Protein AF-A0A846PGT1-F1 (afdb_monomer)

Secondary structure (DSSP, 8-state):
-HHHHTT--EEE---SS-SEEETTTEEEEEEEEE-BTTEEEEE-TTSHHHHTT--SEEEEEEEETTEEEEEEEEETTTTHHHHHS---TTT-S-TTT---EEEEES-HHHHHHHS-GGG--HHHHHHHH-GGGTBT-THHHH--

Foldseek 3Di:
DVLVVVVWDWDQDPDPQAGIDTNNHAGEHEFEFEDDPQKTKGWPWLLCSLVVVSGQKYWYWYDYPPHTDWIWIDGSVLLVQLNVQFADVLPDVCSPGTRRMDMAGNAPVVVPVRDDPSRDTVSNVCCRVPVVVTTPPSVVRVVD

Nearest PDB structures (foldseek):
  1f0o-assembly1_B  TM=6.238E-01  e=2.191E-03  Proteus vulgaris
  3ksk-assembly1_B  TM=5.820E-01  e=1.714E-03  Proteus hauseri
  1k0z-assembly1_B  TM=5.601E-01  e=2.061E-03  Proteus vulgaris
  1eyu-assembly1_B  TM=6.645E-01  e=1.560E-02  Proteus vulgaris
  3pvi-assembly1_B  TM=5.963E-01  e=1.467E-02  Proteus vulgaris

Solvent-accessible surface area (backbone atoms only — not comparable to full-atom values): 8088 Å² total; per-residue (Å²): 108,74,67,49,74,72,74,44,54,72,43,82,45,98,51,103,49,28,39,34,34,36,71,86,74,45,30,27,28,75,39,66,21,65,50,53,99,63,28,25,48,37,81,46,34,72,13,56,52,57,76,69,60,42,30,54,31,36,39,39,39,30,2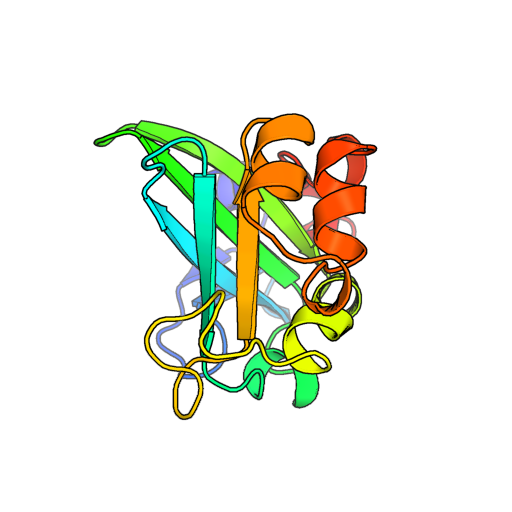5,50,93,92,40,83,70,46,45,36,35,39,49,36,73,71,46,43,59,39,40,71,58,60,36,51,76,88,79,27,97,40,44,90,65,41,16,11,57,49,62,48,56,79,46,69,68,61,45,58,71,71,41,54,79,91,74,60,53,68,61,48,54,42,47,72,78,43,39,83,73,22,51,73,36,61,61,77,75,67,75,116

Sequence (144 aa):
MKLAETGCEVEVVNRKSYDLLVNGNVRVEVKSGKYEDGYAAASFGKGGQIRDAKFDYCIFVSYDGYEEREILVFTRDELREVANKPRGRGVVRYPRTNPCILLRYDNMKDYYADIEQGERLDIEVEIHKHPERFLDRLDKITTQ

pLDDT: mean 93.49, std 6.7, range [57.03, 98.38]

Mean predicted aligned error: 3.58 Å

Structure (mmCIF, N/CA/C/O backbone):
data_AF-A0A846PGT1-F1
#
_entry.id   AF-A0A846PGT1-F1
#
loop_
_atom_site.group_PDB
_atom_site.id
_atom_site.type_symbol
_atom_site.label_atom_id
_atom_site.label_alt_id
_atom_site.label_comp_id
_atom_site.label_asym_id
_atom_site.label_entity_id
_atom_site.label_seq_id
_atom_site.pdbx_PDB_ins_code
_atom_site.Cartn_x
_atom_site.Cartn_y
_atom_site.Cartn_z
_atom_site.occupancy
_atom_site.B_iso_or_equiv
_atom_site.auth_seq_id
_atom_site.auth_comp_id
_atom_site.auth_asym_id
_atom_site.auth_atom_id
_atom_site.pdbx_PDB_model_num
ATOM 1 N N . MET A 1 1 ? 1.034 9.030 18.637 1.00 61.16 1 MET A N 1
ATOM 2 C CA . MET A 1 1 ? 0.402 7.933 17.866 1.00 61.16 1 MET A CA 1
ATOM 3 C C . MET A 1 1 ? -0.768 8.576 17.148 1.00 61.16 1 MET A C 1
ATOM 5 O O . MET A 1 1 ? -1.814 8.722 17.765 1.00 61.16 1 MET A O 1
ATOM 9 N N . LYS A 1 2 ? -0.571 9.020 15.897 1.00 80.12 2 LYS A N 1
ATOM 10 C CA . LYS A 1 2 ? -1.476 9.961 15.206 1.00 80.12 2 LYS A CA 1
ATOM 11 C C . LYS A 1 2 ? -2.951 9.523 15.190 1.00 80.12 2 LYS A C 1
ATOM 13 O O . LYS A 1 2 ? -3.827 10.356 15.344 1.00 80.12 2 LYS A O 1
ATOM 18 N N . LEU A 1 3 ? -3.232 8.219 15.105 1.00 83.25 3 LEU A N 1
ATOM 19 C CA . LEU A 1 3 ? -4.596 7.670 15.212 1.00 83.25 3 LEU A CA 1
ATOM 20 C C . LEU A 1 3 ? -5.251 7.835 16.597 1.00 83.25 3 LEU A C 1
ATOM 22 O O . LEU A 1 3 ? -6.459 7.986 16.681 1.00 83.25 3 LEU A O 1
ATOM 26 N N . ALA A 1 4 ? -4.499 7.791 17.697 1.00 80.44 4 ALA A N 1
ATOM 27 C CA . ALA A 1 4 ? -5.078 8.070 19.019 1.00 80.44 4 ALA A CA 1
ATOM 28 C C . ALA A 1 4 ? -5.316 9.571 19.228 1.00 80.44 4 ALA A C 1
ATOM 30 O O . ALA A 1 4 ? -6.226 9.966 19.950 1.00 80.44 4 ALA A O 1
ATOM 31 N N . GLU A 1 5 ? -4.529 10.417 18.561 1.00 86.69 5 GLU A N 1
ATOM 32 C CA . GLU A 1 5 ? -4.698 11.874 18.593 1.00 86.69 5 GLU A CA 1
ATOM 33 C C . GLU A 1 5 ? -5.986 12.324 17.879 1.00 86.69 5 GLU A C 1
ATOM 35 O O . GLU A 1 5 ? -6.484 13.411 18.160 1.00 86.69 5 GLU A O 1
ATOM 40 N N . THR A 1 6 ? -6.589 11.477 17.033 1.00 82.81 6 THR A N 1
ATOM 41 C CA . THR A 1 6 ? -7.910 11.730 16.430 1.00 82.81 6 THR A CA 1
ATOM 42 C C . THR A 1 6 ? -9.083 11.395 17.362 1.00 82.81 6 THR A C 1
ATOM 44 O O . THR A 1 6 ? -10.230 11.401 16.919 1.00 82.81 6 THR A O 1
ATOM 47 N N . GLY A 1 7 ? -8.824 11.060 18.632 1.00 83.38 7 GLY A N 1
ATOM 48 C CA . GLY A 1 7 ? -9.855 10.730 19.623 1.00 83.38 7 GLY A CA 1
ATOM 49 C C . GLY A 1 7 ? -10.430 9.316 19.505 1.00 83.38 7 GLY A C 1
ATOM 50 O O . GLY A 1 7 ? -11.419 9.009 20.164 1.00 83.38 7 GLY A O 1
ATOM 51 N N . CYS A 1 8 ? -9.831 8.458 18.676 1.00 88.06 8 CYS A N 1
ATOM 52 C CA . CYS A 1 8 ? -10.221 7.055 18.568 1.00 88.06 8 CYS A CA 1
ATOM 53 C C . CYS A 1 8 ? -9.591 6.210 19.677 1.00 88.06 8 CYS A C 1
ATOM 55 O O . CYS A 1 8 ? -8.451 6.442 20.088 1.00 88.06 8 CYS A O 1
ATOM 57 N N . GLU A 1 9 ? -10.310 5.176 20.107 1.00 91.25 9 GLU A N 1
ATOM 58 C CA . GLU A 1 9 ? -9.727 4.112 20.917 1.00 91.25 9 GLU A CA 1
ATOM 59 C C . GLU A 1 9 ? -8.895 3.211 20.000 1.00 91.25 9 GLU A C 1
ATOM 61 O O . GLU A 1 9 ? -9.390 2.728 18.982 1.00 91.25 9 GLU A O 1
ATOM 66 N N . VAL A 1 10 ? -7.622 3.004 20.333 1.00 92.88 10 VAL A N 1
ATOM 67 C CA . VAL A 1 10 ? -6.695 2.225 19.507 1.00 92.88 10 VAL A CA 1
ATOM 68 C C . VAL A 1 10 ? -6.013 1.177 20.371 1.00 92.88 10 VAL A C 1
ATOM 70 O O . VAL A 1 10 ? -5.240 1.501 21.272 1.00 92.88 10 VAL A O 1
ATOM 73 N N . GLU A 1 11 ? -6.260 -0.087 20.050 1.00 93.56 11 GLU A N 1
ATOM 74 C CA . GLU A 1 11 ? -5.607 -1.236 20.663 1.00 93.56 11 GLU A CA 1
ATOM 75 C C . GLU A 1 11 ? -4.554 -1.798 19.701 1.00 93.56 11 GLU A C 1
ATOM 77 O O . GLU A 1 11 ? -4.868 -2.161 18.566 1.00 93.56 11 GLU A O 1
ATOM 82 N N . VAL A 1 12 ? -3.302 -1.906 20.154 1.00 91.81 12 VAL A N 1
ATOM 83 C CA . VAL A 1 12 ? -2.279 -2.680 19.437 1.00 91.81 12 VAL A CA 1
ATOM 84 C C . VAL A 1 12 ? -2.517 -4.154 19.723 1.00 91.81 12 VAL A C 1
ATOM 86 O O . VAL A 1 12 ? -2.426 -4.593 20.869 1.00 91.81 12 VAL A O 1
ATOM 89 N N . VAL A 1 13 ? -2.778 -4.934 18.680 1.00 90.25 13 VAL A N 1
ATOM 90 C CA . VAL A 1 13 ? -3.021 -6.369 18.800 1.00 90.25 13 VAL A CA 1
ATOM 91 C C . VAL A 1 13 ? -1.858 -7.163 18.213 1.00 90.25 13 VAL A C 1
ATOM 93 O O . VAL A 1 13 ? -1.330 -6.851 17.154 1.00 90.25 13 VAL A O 1
ATOM 96 N N . ASN A 1 14 ? -1.473 -8.257 18.868 1.00 74.62 14 ASN A N 1
ATOM 97 C CA . ASN A 1 14 ? -0.467 -9.181 18.334 1.00 74.62 14 ASN A CA 1
ATOM 98 C C . ASN A 1 14 ? -1.148 -10.353 17.609 1.00 74.62 14 ASN A C 1
ATOM 100 O O . ASN A 1 14 ? -1.073 -11.510 18.034 1.00 74.62 14 ASN A O 1
ATOM 104 N N . ARG A 1 15 ? -1.913 -10.047 16.554 1.00 74.38 15 ARG A N 1
ATOM 105 C CA . ARG A 1 15 ? -2.620 -11.050 15.742 1.00 74.38 15 ARG A CA 1
ATOM 106 C C . ARG A 1 15 ? -1.907 -11.247 14.409 1.00 74.38 15 ARG A C 1
ATOM 108 O O . ARG A 1 15 ? -1.345 -10.328 13.840 1.00 74.38 15 ARG A O 1
ATOM 115 N N . LYS A 1 16 ? -2.006 -12.452 13.840 1.00 68.81 16 LYS A N 1
ATOM 116 C CA . LYS A 1 16 ? -1.421 -12.775 12.520 1.00 68.81 16 LYS A CA 1
ATOM 117 C C . LYS A 1 16 ? -2.089 -12.054 11.330 1.00 68.81 16 LYS A C 1
ATOM 119 O O . LYS A 1 16 ? -1.726 -12.334 10.191 1.00 68.81 16 LYS A O 1
ATOM 124 N N . SER A 1 17 ? -3.123 -11.246 11.558 1.00 79.94 17 SER A N 1
ATOM 125 C CA . SER A 1 17 ? -4.049 -10.767 10.520 1.00 79.94 17 SER A CA 1
ATOM 126 C C . SER A 1 17 ? -4.104 -9.249 10.355 1.00 79.94 17 SER A C 1
ATOM 128 O O . SER A 1 17 ? -4.412 -8.798 9.258 1.00 79.94 17 SER A O 1
ATOM 130 N N . TYR A 1 18 ? -3.865 -8.498 11.426 1.00 92.25 18 TYR A N 1
ATOM 131 C CA . TYR A 1 18 ? -3.888 -7.037 11.493 1.00 92.25 18 TYR A CA 1
ATOM 132 C C . TYR A 1 18 ? -3.180 -6.614 12.787 1.00 92.25 18 TYR A C 1
ATOM 134 O O . TYR A 1 18 ? -3.073 -7.430 13.708 1.00 92.25 18 TYR A O 1
ATOM 142 N N . ASP A 1 19 ? -2.726 -5.367 12.848 1.00 94.19 19 ASP A N 1
ATOM 143 C CA . ASP A 1 19 ? -1.843 -4.866 13.906 1.00 94.19 19 ASP A CA 1
ATOM 144 C C . ASP A 1 19 ? -2.583 -3.974 14.906 1.00 94.19 19 ASP A C 1
ATOM 146 O O . ASP A 1 19 ? -2.221 -3.937 16.080 1.00 94.19 19 ASP A O 1
ATOM 150 N N . LEU A 1 20 ? -3.641 -3.282 14.466 1.00 95.12 20 LEU A N 1
ATOM 151 C CA . LEU A 1 20 ? -4.445 -2.403 15.318 1.00 95.12 20 LEU A CA 1
ATOM 152 C C . LEU A 1 20 ? -5.934 -2.745 15.236 1.00 95.12 20 LEU A C 1
ATOM 154 O O . LEU A 1 20 ? -6.457 -3.037 14.157 1.00 95.12 20 LEU A O 1
ATOM 158 N N . LEU A 1 21 ? -6.624 -2.647 16.368 1.00 95.06 21 LEU A N 1
ATOM 159 C CA . LEU A 1 21 ? -8.079 -2.592 16.441 1.00 95.06 21 LEU A CA 1
ATOM 160 C C . LEU A 1 21 ? -8.487 -1.177 16.858 1.00 95.06 21 LEU A C 1
ATOM 162 O O . LEU A 1 21 ? -8.123 -0.716 17.938 1.00 95.06 21 LEU A O 1
ATOM 166 N N . VAL A 1 22 ? -9.215 -0.480 15.991 1.00 93.94 22 VAL A N 1
ATOM 167 C CA . VAL A 1 22 ? -9.684 0.889 16.222 1.00 93.94 22 VAL A CA 1
ATOM 168 C C . VAL A 1 22 ? -11.173 0.849 16.558 1.00 93.94 22 VAL A C 1
ATOM 170 O O . VAL A 1 22 ? -11.941 0.167 15.878 1.00 93.94 22 VAL A O 1
ATOM 173 N N . ASN A 1 23 ? -11.568 1.533 17.635 1.00 92.50 23 ASN A N 1
ATOM 174 C CA . ASN A 1 23 ? -12.935 1.582 18.171 1.00 92.50 23 ASN A CA 1
ATOM 175 C C . ASN A 1 23 ? -13.576 0.188 18.364 1.00 92.50 23 ASN A C 1
ATOM 177 O O . ASN A 1 23 ? -14.783 0.005 18.215 1.00 92.50 23 ASN A O 1
ATOM 181 N N . GLY A 1 24 ? -12.754 -0.824 18.661 1.00 91.31 24 GLY A N 1
ATOM 182 C CA . GLY A 1 24 ? -13.191 -2.197 18.932 1.00 91.31 24 GLY A CA 1
ATOM 183 C C . GLY A 1 24 ? -13.668 -3.010 17.719 1.00 91.31 24 GLY A C 1
ATOM 184 O O . GLY A 1 24 ? -13.963 -4.195 17.877 1.00 91.31 24 GLY A O 1
ATOM 185 N N . ASN A 1 25 ? -13.737 -2.436 16.513 1.00 93.62 25 ASN A N 1
ATOM 186 C CA . ASN A 1 25 ? -14.307 -3.117 15.342 1.00 93.62 25 ASN A CA 1
ATOM 187 C C . ASN A 1 25 ? -13.554 -2.901 14.019 1.00 93.62 25 ASN A C 1
ATOM 189 O O . ASN A 1 25 ? -13.668 -3.753 13.138 1.00 93.62 25 ASN A O 1
ATOM 193 N N . VAL A 1 26 ? -12.767 -1.832 13.870 1.00 95.56 26 VAL A N 1
ATOM 194 C CA . VAL A 1 26 ? -12.021 -1.558 12.636 1.00 95.56 26 VAL A CA 1
ATOM 195 C C . VAL A 1 26 ? -10.630 -2.174 12.718 1.00 95.56 26 VAL A C 1
ATOM 197 O O . VAL A 1 26 ? -9.833 -1.834 13.590 1.00 95.56 26 VAL A O 1
ATOM 200 N N . ARG A 1 27 ? -10.309 -3.083 11.797 1.00 96.25 27 ARG A N 1
ATOM 201 C CA . ARG A 1 27 ? -9.024 -3.793 11.768 1.00 96.25 27 ARG A CA 1
ATOM 202 C C . ARG A 1 27 ? -8.060 -3.077 10.834 1.00 96.25 27 ARG A C 1
ATOM 204 O O . ARG A 1 27 ? -8.346 -2.938 9.643 1.00 96.25 27 ARG A O 1
ATOM 211 N N . VAL A 1 28 ? -6.902 -2.675 11.344 1.00 96.44 28 VAL A N 1
ATOM 212 C CA . VAL A 1 28 ? -5.888 -1.954 10.564 1.00 96.44 28 VAL A CA 1
ATOM 213 C C . VAL A 1 28 ? -4.599 -2.766 10.498 1.00 96.44 28 VAL A C 1
ATOM 215 O O . VAL A 1 28 ? -4.042 -3.146 11.527 1.00 96.44 28 VAL A O 1
ATOM 218 N N . GLU A 1 29 ? -4.125 -3.042 9.285 1.00 96.75 29 GLU A N 1
ATOM 219 C CA . GLU A 1 29 ? -2.767 -3.542 9.049 1.00 96.75 29 GLU A CA 1
ATOM 220 C C . GLU A 1 29 ? -1.804 -2.355 8.912 1.00 96.75 29 GLU A C 1
ATOM 222 O O . GLU A 1 29 ? -2.109 -1.370 8.239 1.00 96.75 29 GLU A O 1
ATOM 227 N N . VAL A 1 30 ? -0.637 -2.433 9.544 1.00 95.88 30 VAL A N 1
ATOM 228 C CA . VAL A 1 30 ? 0.407 -1.413 9.457 1.00 95.88 30 VAL A CA 1
ATOM 229 C C . VAL A 1 30 ? 1.602 -1.997 8.717 1.00 95.88 30 VAL A C 1
ATOM 231 O O . VAL A 1 30 ? 2.200 -2.999 9.108 1.00 95.88 30 VAL A O 1
ATOM 234 N N . LYS A 1 31 ? 1.973 -1.349 7.619 1.00 96.38 31 LYS A N 1
ATOM 235 C CA . LYS A 1 31 ? 3.201 -1.611 6.876 1.00 96.38 31 LYS A CA 1
ATOM 236 C C . LYS A 1 31 ? 4.174 -0.479 7.101 1.00 96.38 31 LYS A C 1
ATOM 238 O O . LYS A 1 31 ? 3.787 0.683 7.159 1.00 96.38 31 LYS A O 1
ATOM 243 N N . SER A 1 32 ? 5.447 -0.830 7.166 1.00 95.38 32 SER A N 1
ATOM 244 C CA . SER A 1 32 ? 6.534 0.131 7.136 1.00 95.38 32 SER A CA 1
ATOM 245 C C . SER A 1 32 ? 7.526 -0.226 6.040 1.00 95.38 32 SER A C 1
ATOM 247 O O . SER A 1 32 ? 7.676 -1.396 5.677 1.00 95.38 32 SER A O 1
ATOM 249 N N . GLY A 1 33 ? 8.175 0.793 5.486 1.00 95.75 33 GLY A N 1
ATOM 250 C CA . GLY A 1 33 ? 9.149 0.629 4.416 1.00 95.75 33 GLY A CA 1
ATOM 251 C C . GLY A 1 33 ? 10.168 1.751 4.452 1.00 95.75 33 GLY A C 1
ATOM 252 O O . GLY A 1 33 ? 9.805 2.925 4.476 1.00 95.75 33 GLY A O 1
ATOM 253 N N . LYS A 1 34 ? 11.448 1.380 4.459 1.00 95.69 34 LYS A N 1
ATOM 254 C CA . LYS A 1 34 ? 12.533 2.348 4.328 1.00 95.69 34 LYS A CA 1
ATOM 255 C C . LYS A 1 34 ? 12.442 2.997 2.952 1.00 95.69 34 LYS A C 1
ATOM 257 O O . LYS A 1 34 ? 12.259 2.296 1.958 1.00 95.69 34 LYS A O 1
ATOM 262 N N . TYR A 1 35 ? 12.593 4.310 2.926 1.00 93.06 35 TYR A N 1
ATOM 263 C CA . TYR A 1 35 ? 12.803 5.067 1.713 1.00 93.06 35 TYR A CA 1
ATOM 264 C C . TYR A 1 35 ? 14.273 4.951 1.300 1.00 93.06 35 TYR A C 1
ATOM 266 O O . TYR A 1 35 ? 15.170 5.325 2.055 1.00 93.06 35 TYR A O 1
ATOM 274 N N . GLU A 1 36 ? 14.531 4.375 0.133 1.00 91.12 36 GLU A N 1
ATOM 275 C CA . GLU A 1 36 ? 15.873 4.136 -0.396 1.00 91.12 36 GLU A CA 1
ATOM 276 C C . GLU A 1 36 ? 15.826 4.191 -1.923 1.00 91.12 36 GLU A C 1
ATOM 278 O O . GLU A 1 36 ? 14.849 3.764 -2.532 1.00 91.12 36 GLU A O 1
ATOM 283 N N . ASP A 1 37 ? 16.854 4.772 -2.543 1.00 89.50 37 ASP A N 1
ATOM 284 C CA . ASP A 1 37 ? 16.971 4.877 -4.004 1.00 89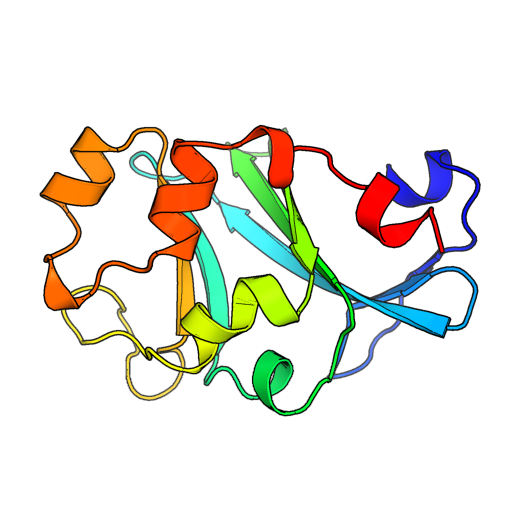.50 37 ASP A CA 1
ATOM 285 C C . ASP A 1 37 ? 15.726 5.463 -4.705 1.00 89.50 37 ASP A C 1
ATOM 287 O O . ASP A 1 37 ? 15.351 5.052 -5.799 1.00 89.50 37 ASP A O 1
ATOM 291 N N . GLY A 1 38 ? 15.071 6.444 -4.076 1.00 92.38 38 GLY A N 1
ATOM 292 C CA . GLY A 1 38 ? 13.933 7.149 -4.675 1.00 92.38 38 GLY A CA 1
ATOM 293 C C . GLY A 1 38 ? 12.578 6.452 -4.524 1.00 92.38 38 GLY A C 1
ATOM 294 O O . GLY A 1 38 ? 11.601 6.945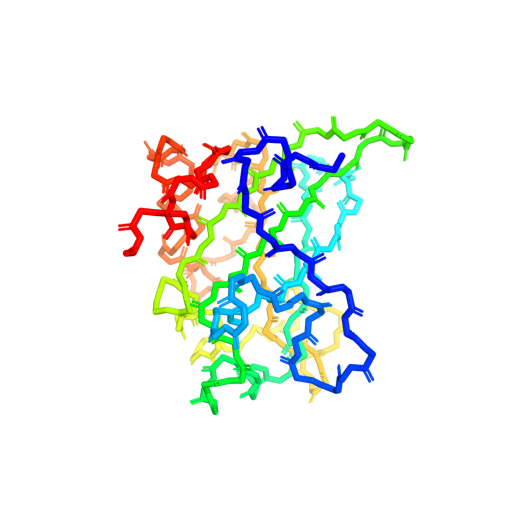 -5.095 1.00 92.38 38 GLY A O 1
ATOM 295 N N . TYR A 1 39 ? 12.477 5.363 -3.750 1.00 95.44 39 TYR A N 1
ATOM 296 C CA . TYR A 1 39 ? 11.202 4.701 -3.459 1.00 95.44 39 TYR A CA 1
ATOM 297 C C . TYR A 1 39 ? 11.148 4.032 -2.075 1.00 95.44 39 TYR A C 1
ATOM 299 O O . TYR A 1 39 ? 12.152 3.830 -1.399 1.00 95.44 39 TYR A O 1
ATOM 307 N N . ALA A 1 40 ? 9.944 3.646 -1.657 1.00 97.06 40 ALA A N 1
ATOM 308 C CA . ALA A 1 40 ? 9.687 2.742 -0.541 1.00 97.06 40 ALA A CA 1
ATOM 309 C C . ALA A 1 40 ? 8.753 1.606 -0.982 1.00 97.06 40 ALA A C 1
ATOM 311 O O . ALA A 1 40 ? 8.003 1.728 -1.955 1.00 97.06 40 ALA A O 1
ATOM 312 N N . ALA A 1 41 ? 8.770 0.490 -0.252 1.00 96.81 41 ALA A N 1
ATOM 313 C CA . ALA A 1 41 ? 7.965 -0.683 -0.579 1.00 96.81 41 ALA A CA 1
ATOM 314 C C . ALA A 1 41 ? 7.208 -1.234 0.635 1.00 96.81 41 ALA A C 1
ATOM 316 O O . ALA A 1 41 ? 7.764 -1.348 1.728 1.00 96.81 41 ALA A O 1
ATOM 317 N N . ALA A 1 42 ? 5.962 -1.656 0.414 1.00 97.31 42 ALA A N 1
ATOM 318 C CA . ALA A 1 42 ? 5.144 -2.371 1.387 1.00 97.31 42 ALA A CA 1
ATOM 319 C C . ALA A 1 42 ? 4.891 -3.811 0.924 1.00 97.31 42 ALA A C 1
ATOM 321 O O . ALA A 1 42 ? 4.378 -4.060 -0.169 1.00 97.31 42 ALA A O 1
ATOM 322 N N . SER A 1 43 ? 5.242 -4.772 1.778 1.00 96.25 43 SER A N 1
ATOM 323 C CA . SER A 1 43 ? 5.114 -6.204 1.502 1.00 96.25 43 SER A CA 1
ATOM 324 C C . SER A 1 43 ? 3.811 -6.784 2.051 1.00 96.25 43 SER A C 1
ATOM 326 O O . SER A 1 43 ? 3.546 -6.719 3.255 1.00 96.25 43 SER A O 1
ATOM 328 N N . PHE A 1 44 ? 3.050 -7.449 1.181 1.00 96.56 44 PHE A N 1
ATOM 329 C CA . PHE A 1 44 ? 1.841 -8.201 1.526 1.00 96.56 44 PHE A CA 1
ATOM 330 C C . PHE A 1 44 ? 2.030 -9.716 1.357 1.00 96.56 44 PHE A C 1
ATOM 332 O O . PHE A 1 44 ? 1.059 -10.477 1.280 1.00 96.56 44 PHE A O 1
ATOM 339 N N . GLY A 1 45 ? 3.280 -10.186 1.271 1.00 95.50 45 GLY A N 1
ATOM 340 C CA . GLY A 1 45 ? 3.594 -11.600 1.096 1.00 95.50 45 GLY A CA 1
ATOM 341 C C . GLY A 1 45 ? 2.976 -12.142 -0.192 1.00 95.50 45 GLY A C 1
ATOM 342 O O . GLY A 1 45 ? 3.236 -11.659 -1.291 1.00 95.50 45 GLY A O 1
ATOM 343 N N . LYS A 1 46 ? 2.110 -13.150 -0.056 1.00 96.69 46 LYS A N 1
ATOM 344 C CA . LYS A 1 46 ? 1.339 -13.713 -1.177 1.00 96.69 46 LYS A CA 1
ATOM 345 C C . LYS A 1 46 ? 0.013 -12.989 -1.444 1.00 96.69 46 LYS A C 1
ATOM 347 O O . LYS A 1 46 ? -0.758 -13.473 -2.268 1.00 96.69 46 LYS A O 1
ATOM 352 N N . GLY A 1 47 ? -0.309 -11.921 -0.712 1.00 96.88 47 GLY A N 1
ATOM 353 C CA . GLY A 1 47 ? -1.557 -11.155 -0.835 1.00 96.88 47 GLY A CA 1
ATOM 354 C C . GLY A 1 47 ? -2.773 -11.771 -0.129 1.00 96.88 47 GLY A C 1
ATOM 355 O O . GLY A 1 47 ? -3.883 -11.268 -0.277 1.00 96.88 47 GLY A O 1
ATOM 356 N N . GLY A 1 48 ? -2.598 -12.854 0.641 1.00 96.50 48 GLY A N 1
ATOM 357 C CA . GLY A 1 48 ? -3.709 -13.546 1.315 1.00 96.50 48 GLY A CA 1
ATOM 358 C C . GLY A 1 48 ? -4.452 -12.660 2.317 1.00 96.50 48 GLY A C 1
ATOM 359 O O . GLY A 1 48 ? -5.669 -12.674 2.366 1.00 96.50 48 GLY A O 1
ATOM 360 N N . GLN A 1 49 ? -3.740 -11.809 3.056 1.00 95.38 49 GLN A N 1
ATOM 361 C CA . GLN A 1 49 ? -4.356 -10.846 3.979 1.00 95.38 49 GLN A CA 1
ATOM 362 C C . GLN A 1 49 ? -5.356 -9.883 3.322 1.00 95.38 49 GLN A C 1
ATOM 364 O O . GLN A 1 49 ? -6.405 -9.614 3.903 1.00 95.38 49 GLN A O 1
ATOM 369 N N . ILE A 1 50 ? -5.077 -9.441 2.094 1.00 97.38 50 ILE A N 1
ATOM 370 C CA . ILE A 1 50 ? -5.977 -8.579 1.323 1.00 97.38 50 ILE A CA 1
ATOM 371 C C . ILE A 1 50 ? -7.166 -9.403 0.808 1.00 97.38 50 ILE A C 1
ATOM 373 O O . ILE A 1 50 ? -8.320 -9.037 1.033 1.00 97.38 50 ILE A O 1
ATOM 377 N N . ARG A 1 51 ? -6.899 -10.543 0.149 1.00 97.25 51 ARG A N 1
ATOM 378 C CA . ARG A 1 51 ? -7.947 -11.387 -0.462 1.00 97.25 51 ARG A CA 1
ATOM 379 C C . ARG A 1 51 ? -8.914 -11.963 0.570 1.00 97.25 51 ARG A C 1
ATOM 381 O O . ARG A 1 51 ? -10.120 -11.937 0.350 1.00 97.25 51 ARG A O 1
ATOM 388 N N . ASP A 1 52 ? -8.395 -12.396 1.714 1.00 96.50 52 ASP A N 1
ATOM 389 C CA . ASP A 1 52 ? -9.161 -13.052 2.776 1.00 96.50 52 ASP A CA 1
ATOM 390 C C . ASP A 1 52 ? -9.780 -12.048 3.769 1.00 96.50 52 ASP A C 1
ATOM 392 O O . ASP A 1 52 ? -10.224 -12.444 4.844 1.00 96.50 52 ASP A O 1
ATOM 396 N N . ALA A 1 53 ? -9.790 -10.746 3.445 1.00 96.44 53 ALA A N 1
ATOM 397 C CA . ALA A 1 53 ? -10.409 -9.702 4.269 1.00 96.44 53 ALA A CA 1
ATOM 398 C C . ALA A 1 53 ? -9.897 -9.657 5.722 1.00 96.44 53 ALA A C 1
ATOM 400 O O . ALA A 1 53 ? -10.681 -9.511 6.667 1.00 96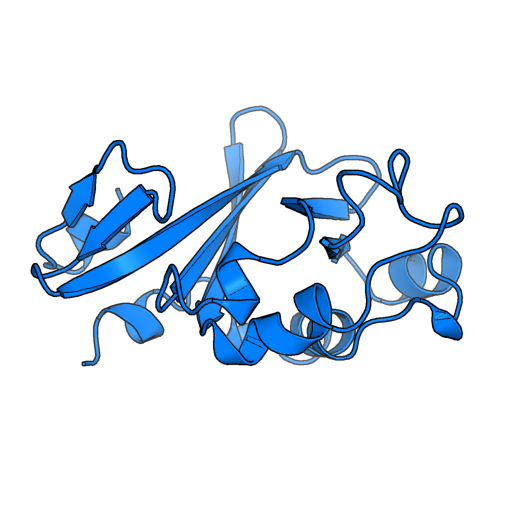.44 53 ALA A O 1
ATOM 401 N N . LYS A 1 54 ? -8.582 -9.818 5.921 1.00 96.50 54 LYS A N 1
ATOM 402 C CA . LYS A 1 54 ? -7.982 -9.898 7.264 1.00 96.50 54 LYS A CA 1
ATOM 403 C C . LYS A 1 54 ? -7.909 -8.553 7.987 1.00 96.50 54 LYS A C 1
ATOM 405 O O . LYS A 1 54 ? -7.893 -8.546 9.215 1.00 96.50 54 LYS A O 1
ATOM 410 N N . PHE A 1 55 ? -7.938 -7.462 7.233 1.00 96.88 55 PHE A N 1
ATOM 411 C CA . PHE A 1 55 ? -8.016 -6.087 7.709 1.00 96.88 55 PHE A CA 1
ATOM 412 C C . PHE A 1 55 ? -9.010 -5.292 6.851 1.00 96.88 55 PHE A C 1
ATOM 414 O O . PHE A 1 55 ? -9.344 -5.704 5.735 1.00 96.88 55 PHE A O 1
ATOM 421 N N . ASP A 1 56 ? -9.454 -4.152 7.371 1.00 97.44 56 ASP A N 1
ATOM 422 C CA . ASP A 1 56 ? -10.370 -3.219 6.709 1.00 97.44 56 ASP A CA 1
ATOM 423 C C . ASP A 1 56 ? -9.596 -2.059 6.061 1.00 97.44 56 ASP A C 1
ATOM 425 O O . ASP A 1 56 ? -9.876 -1.674 4.921 1.00 97.44 56 ASP A O 1
ATOM 429 N N . TYR A 1 57 ? -8.548 -1.584 6.742 1.00 97.88 57 TYR A N 1
ATOM 430 C CA . TYR A 1 57 ? -7.633 -0.551 6.253 1.00 97.88 57 TYR A CA 1
ATOM 431 C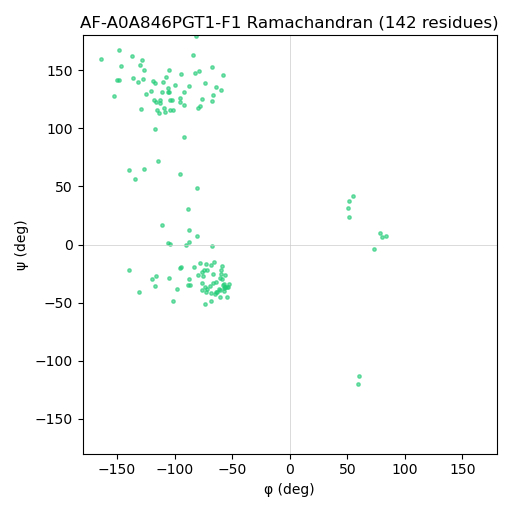 C . TYR A 1 57 ? -6.169 -0.963 6.394 1.00 97.88 57 TYR A C 1
ATOM 433 O O . TYR A 1 57 ? -5.810 -1.757 7.262 1.00 97.88 57 TYR A O 1
ATOM 441 N N . CYS A 1 58 ? -5.316 -0.392 5.551 1.00 97.88 58 CYS A N 1
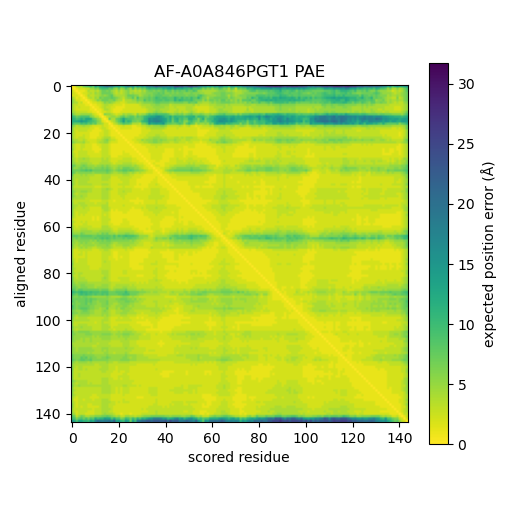ATOM 442 C CA . CYS A 1 58 ? -3.871 -0.496 5.668 1.00 97.88 58 CYS A CA 1
ATOM 443 C C . CYS A 1 58 ? -3.273 0.900 5.810 1.00 97.88 58 CYS A C 1
ATOM 445 O O . CYS A 1 58 ? -3.574 1.787 5.011 1.00 97.88 58 CYS A O 1
ATOM 447 N N . ILE A 1 59 ? -2.384 1.068 6.782 1.00 97.56 59 ILE A N 1
ATOM 448 C CA . ILE A 1 59 ? -1.510 2.234 6.888 1.00 97.56 59 ILE A CA 1
ATOM 449 C C . ILE A 1 59 ? -0.130 1.814 6.406 1.00 97.56 59 ILE A C 1
ATOM 451 O O . ILE A 1 59 ? 0.439 0.861 6.928 1.00 97.56 59 ILE A O 1
ATOM 455 N N . PHE A 1 60 ? 0.413 2.516 5.420 1.00 97.75 60 PHE A N 1
ATOM 456 C CA . PHE A 1 60 ? 1.794 2.361 4.995 1.00 97.75 60 PHE A CA 1
ATOM 457 C C . PHE A 1 60 ? 2.598 3.589 5.414 1.00 97.75 60 PHE A C 1
ATOM 459 O O . PHE A 1 60 ? 2.361 4.687 4.920 1.00 97.75 60 PHE A O 1
ATOM 466 N N . VAL A 1 61 ? 3.543 3.385 6.328 1.00 96.69 61 VAL A N 1
ATOM 467 C CA . VAL A 1 61 ? 4.458 4.418 6.814 1.00 96.69 61 VAL A CA 1
ATOM 468 C C . VAL A 1 61 ? 5.808 4.249 6.126 1.00 96.69 61 VAL A C 1
ATOM 470 O O . VAL A 1 61 ? 6.487 3.236 6.318 1.00 96.69 61 VAL A O 1
ATOM 473 N N . SER A 1 62 ? 6.217 5.235 5.336 1.00 96.38 62 SER A N 1
ATOM 474 C CA . SER A 1 62 ? 7.582 5.291 4.817 1.00 96.38 62 SER A CA 1
ATOM 475 C C . SER A 1 62 ? 8.470 6.149 5.715 1.00 96.38 62 SER A C 1
ATOM 477 O O . SER A 1 62 ? 8.002 7.111 6.327 1.00 96.38 62 SER A O 1
ATOM 479 N N . TYR A 1 63 ? 9.746 5.784 5.824 1.00 95.12 63 TYR A N 1
ATOM 480 C CA . TYR A 1 63 ? 10.706 6.476 6.684 1.00 95.12 63 TYR A CA 1
ATOM 481 C C . TYR A 1 63 ? 12.048 6.689 5.986 1.00 95.12 63 TYR A C 1
ATOM 483 O O . TYR A 1 63 ? 12.509 5.816 5.251 1.00 95.12 63 TYR A O 1
ATOM 491 N N . ASP A 1 64 ? 12.685 7.828 6.247 1.00 92.50 64 ASP A N 1
ATOM 492 C CA . ASP A 1 64 ? 14.050 8.141 5.817 1.00 92.50 64 ASP A CA 1
ATOM 493 C C . ASP A 1 64 ? 14.948 8.239 7.059 1.00 92.50 64 ASP A C 1
ATOM 495 O O . ASP A 1 64 ? 14.748 9.066 7.950 1.00 92.50 64 ASP A O 1
ATOM 499 N N . GLY A 1 65 ? 15.891 7.305 7.189 1.00 88.75 65 GLY A N 1
ATOM 500 C CA . GLY A 1 65 ? 16.643 7.121 8.429 1.00 88.75 65 GLY A CA 1
ATOM 501 C C . GLY A 1 65 ? 15.731 6.768 9.612 1.00 88.75 65 GLY A C 1
ATOM 502 O O . GLY A 1 65 ? 15.156 5.680 9.648 1.00 88.75 65 GLY A O 1
ATOM 503 N N . TYR A 1 66 ? 15.637 7.672 10.591 1.00 86.62 66 TYR A N 1
ATOM 504 C CA . TYR A 1 66 ? 14.765 7.539 11.770 1.00 86.62 66 TYR A CA 1
ATOM 505 C C . TYR A 1 66 ? 13.531 8.448 11.708 1.00 86.62 66 TYR A C 1
ATOM 507 O O . TYR A 1 66 ? 12.744 8.463 12.655 1.00 86.62 66 TYR A O 1
ATOM 515 N N . GLU A 1 67 ? 13.364 9.208 10.626 1.00 90.00 67 GLU A N 1
ATOM 516 C CA . GLU A 1 67 ? 12.269 10.158 10.471 1.00 90.00 67 GLU A CA 1
ATOM 517 C C . GLU A 1 67 ? 11.155 9.566 9.610 1.00 90.00 67 GLU A C 1
ATOM 519 O O . GLU A 1 67 ? 11.391 8.923 8.585 1.00 90.00 67 GLU A O 1
ATOM 524 N N . GLU A 1 68 ? 9.915 9.778 10.042 1.00 92.69 68 GLU A N 1
ATOM 525 C CA . GLU A 1 68 ? 8.740 9.488 9.229 1.00 92.69 68 GLU A CA 1
ATOM 526 C C . GLU A 1 68 ? 8.714 10.433 8.026 1.00 92.69 68 GLU A C 1
ATOM 528 O O . GLU A 1 68 ? 8.806 11.649 8.186 1.00 92.69 68 GLU A O 1
ATOM 533 N N . ARG A 1 69 ? 8.559 9.871 6.826 1.00 93.56 69 ARG A N 1
ATOM 534 C CA . ARG A 1 69 ? 8.496 10.637 5.580 1.00 93.56 69 ARG A CA 1
ATOM 535 C C . ARG A 1 69 ? 7.070 10.795 5.071 1.00 93.56 69 ARG A C 1
ATOM 537 O O . ARG A 1 69 ? 6.675 11.893 4.699 1.00 93.56 69 ARG A O 1
ATOM 544 N N . GLU A 1 70 ? 6.314 9.702 5.011 1.00 94.62 70 GLU A N 1
ATOM 545 C CA . GLU A 1 70 ? 4.966 9.697 4.434 1.00 94.62 70 GLU A CA 1
ATOM 546 C C . GLU A 1 70 ? 4.083 8.662 5.135 1.00 94.62 70 GLU A C 1
ATOM 548 O O . GLU A 1 70 ? 4.535 7.547 5.411 1.00 94.62 70 GLU A O 1
ATOM 553 N N . ILE A 1 71 ? 2.812 9.004 5.354 1.00 96.38 71 ILE A N 1
ATOM 554 C CA . ILE A 1 71 ? 1.774 8.062 5.777 1.00 96.38 71 ILE A CA 1
ATOM 555 C C . ILE A 1 71 ? 0.730 7.962 4.673 1.00 96.38 71 ILE A C 1
ATOM 557 O O . ILE A 1 71 ? -0.001 8.911 4.403 1.00 96.38 71 ILE A O 1
ATOM 561 N N . LEU A 1 72 ? 0.608 6.784 4.076 1.00 98.00 72 LEU A N 1
ATOM 562 C CA . LEU A 1 72 ? -0.433 6.481 3.102 1.00 98.00 72 LEU A CA 1
ATOM 563 C C . LEU A 1 72 ? -1.492 5.581 3.734 1.00 98.00 72 LEU A C 1
ATOM 565 O O . LEU A 1 72 ? -1.173 4.561 4.345 1.00 98.00 72 LEU A O 1
ATOM 569 N N . VAL A 1 73 ? -2.762 5.941 3.568 1.00 98.06 73 VAL A N 1
ATOM 570 C CA . VAL A 1 73 ? -3.900 5.207 4.126 1.00 98.06 73 VAL A CA 1
ATOM 571 C C . VAL A 1 73 ? -4.763 4.652 3.003 1.00 98.06 73 VAL A C 1
ATOM 573 O O . VAL A 1 73 ? -5.306 5.386 2.169 1.00 98.06 73 VAL A O 1
ATOM 576 N N . PHE A 1 74 ? -4.934 3.336 3.015 1.00 98.38 74 PHE A N 1
ATOM 577 C CA . PHE A 1 74 ? -5.694 2.596 2.019 1.00 98.38 74 PHE A CA 1
ATOM 578 C C . PHE A 1 74 ? -6.864 1.873 2.666 1.00 98.38 74 PHE A C 1
ATOM 580 O O . PHE A 1 74 ? -6.728 1.260 3.724 1.00 98.38 74 PHE A O 1
ATOM 587 N N . THR A 1 75 ? -8.002 1.862 1.985 1.00 98.19 75 THR A N 1
ATOM 588 C CA . THR A 1 75 ? -8.990 0.804 2.189 1.00 98.19 75 THR A CA 1
ATOM 589 C C . THR A 1 75 ? -8.417 -0.513 1.670 1.00 98.19 75 THR A C 1
ATOM 591 O O . THR A 1 75 ? -7.613 -0.543 0.733 1.00 98.19 75 THR A O 1
ATOM 594 N N . ARG A 1 76 ? -8.866 -1.639 2.223 1.00 97.88 76 ARG A N 1
ATOM 595 C CA . ARG A 1 76 ? -8.519 -2.961 1.685 1.00 97.88 76 ARG A CA 1
ATOM 596 C C . ARG A 1 76 ? -8.856 -3.084 0.193 1.00 97.88 76 ARG A C 1
ATOM 598 O O . ARG A 1 76 ? -8.120 -3.724 -0.555 1.00 97.88 76 ARG A O 1
ATOM 605 N N . ASP A 1 77 ? -9.962 -2.483 -0.238 1.00 98.00 77 ASP A N 1
ATOM 606 C CA . ASP A 1 77 ? -10.429 -2.586 -1.620 1.00 98.00 77 ASP A CA 1
ATOM 607 C C . ASP A 1 77 ? -9.518 -1.847 -2.608 1.00 98.00 77 ASP A C 1
ATOM 609 O O . ASP A 1 77 ? -9.247 -2.386 -3.681 1.00 98.00 77 ASP A O 1
ATOM 613 N N . GLU A 1 78 ? -8.949 -0.702 -2.214 1.00 98.31 78 GLU A N 1
ATOM 614 C CA . GLU A 1 78 ? -7.911 0.006 -2.984 1.00 98.31 78 GLU A CA 1
ATOM 615 C C . GLU A 1 78 ? -6.646 -0.854 -3.186 1.00 98.31 78 GLU A C 1
ATOM 617 O O . GLU A 1 78 ? -5.977 -0.739 -4.208 1.00 98.31 78 GLU A O 1
ATOM 622 N N . LEU A 1 79 ? -6.346 -1.778 -2.264 1.00 98.38 79 LEU A N 1
ATOM 623 C CA . LEU A 1 79 ? -5.189 -2.680 -2.348 1.00 98.38 79 LEU A CA 1
ATOM 624 C C . LEU A 1 79 ? -5.465 -4.005 -3.074 1.00 98.38 79 LEU A C 1
ATOM 626 O O . LEU A 1 79 ? -4.551 -4.822 -3.223 1.00 98.38 79 LEU A O 1
ATOM 630 N N . ARG A 1 80 ? -6.692 -4.257 -3.552 1.00 98.06 80 ARG A N 1
ATOM 631 C CA . ARG A 1 80 ? -7.029 -5.526 -4.232 1.00 98.06 80 ARG A CA 1
ATOM 632 C C . ARG A 1 80 ? -6.128 -5.810 -5.423 1.00 98.06 80 ARG A C 1
ATOM 634 O O . ARG A 1 80 ? -5.776 -6.965 -5.655 1.00 98.06 80 ARG A O 1
ATOM 641 N N . GLU A 1 81 ? -5.751 -4.775 -6.163 1.00 98.31 81 GLU A N 1
ATOM 642 C CA . GLU A 1 81 ? -4.880 -4.920 -7.323 1.00 98.31 81 GLU A CA 1
ATOM 643 C C . GLU A 1 81 ? -3.517 -5.518 -6.943 1.00 98.31 81 GLU A C 1
ATOM 645 O O . GLU A 1 81 ? -3.090 -6.486 -7.569 1.00 98.31 81 GLU A O 1
ATOM 650 N N . VAL A 1 82 ? -2.897 -5.037 -5.858 1.00 98.00 82 VAL A N 1
ATOM 651 C CA . VAL A 1 82 ? -1.609 -5.540 -5.337 1.00 98.00 82 VAL A CA 1
ATOM 652 C C . VAL A 1 82 ? -1.672 -7.042 -5.044 1.00 98.00 82 VAL A C 1
ATOM 654 O O . VAL A 1 82 ? -0.714 -7.786 -5.263 1.00 98.00 82 VAL A O 1
ATOM 657 N N . ALA A 1 83 ? -2.818 -7.518 -4.557 1.00 97.62 83 ALA A N 1
ATOM 658 C CA . ALA A 1 83 ? -3.025 -8.930 -4.268 1.00 97.62 83 ALA A CA 1
ATOM 659 C C . ALA A 1 83 ? -3.353 -9.773 -5.511 1.00 97.62 83 ALA A C 1
ATOM 661 O O . ALA A 1 83 ? -3.109 -10.980 -5.504 1.00 97.62 83 ALA A O 1
ATOM 662 N N . ASN A 1 84 ? -3.921 -9.171 -6.554 1.00 97.50 84 ASN A N 1
ATOM 663 C CA . ASN A 1 84 ? -4.382 -9.872 -7.755 1.00 97.50 84 ASN A CA 1
ATOM 664 C C . ASN A 1 84 ? -3.353 -9.868 -8.892 1.00 97.50 84 ASN A C 1
ATOM 666 O O . ASN A 1 84 ? -3.422 -10.731 -9.764 1.00 97.50 84 ASN A O 1
ATOM 670 N N . LYS A 1 85 ? -2.388 -8.945 -8.861 1.00 96.94 85 LYS A N 1
ATOM 671 C CA . LYS A 1 85 ? -1.274 -8.846 -9.809 1.00 96.94 85 LYS A CA 1
ATOM 672 C C . LYS A 1 85 ? 0.062 -9.122 -9.090 1.00 96.94 85 LYS A C 1
ATOM 674 O O . LYS A 1 85 ? 0.821 -8.194 -8.822 1.00 96.94 85 LYS A O 1
ATOM 679 N N . PRO A 1 86 ? 0.343 -10.384 -8.702 1.00 95.94 86 PRO A N 1
ATOM 680 C CA . PRO A 1 86 ? 1.622 -10.753 -8.100 1.00 95.94 86 PRO A CA 1
ATOM 681 C C . PRO A 1 86 ? 2.776 -10.455 -9.064 1.00 95.94 86 PRO A C 1
ATOM 683 O O . PRO A 1 86 ? 2.721 -10.837 -10.230 1.00 95.94 86 PRO A O 1
ATOM 686 N N . ARG A 1 87 ? 3.827 -9.812 -8.557 1.00 94.94 87 ARG A N 1
ATOM 687 C CA . ARG A 1 87 ? 4.947 -9.321 -9.362 1.00 94.94 87 ARG A CA 1
ATOM 688 C C . ARG A 1 87 ? 5.949 -10.404 -9.754 1.00 94.94 87 ARG A C 1
ATOM 690 O O . ARG A 1 87 ? 6.200 -11.357 -9.004 1.00 94.94 87 ARG A O 1
ATOM 697 N N . GLY A 1 88 ? 6.567 -10.216 -10.916 1.00 93.56 88 GLY A N 1
ATOM 698 C CA . GLY A 1 88 ? 7.600 -11.085 -11.474 1.00 93.56 88 GLY A CA 1
ATOM 699 C C . GLY A 1 88 ? 9.016 -10.845 -10.927 1.00 93.56 88 GLY A C 1
ATOM 700 O O . GLY A 1 88 ? 9.275 -9.958 -10.115 1.00 93.56 88 GLY A O 1
ATOM 701 N N . ARG A 1 89 ? 9.982 -11.641 -11.421 1.00 89.88 89 ARG A N 1
ATOM 702 C CA . ARG A 1 89 ? 11.416 -11.541 -11.053 1.00 89.88 89 ARG A CA 1
ATOM 703 C C . ARG A 1 89 ? 12.050 -10.185 -11.381 1.00 89.88 89 ARG A C 1
ATOM 705 O O . ARG A 1 89 ? 13.080 -9.877 -10.796 1.00 89.88 89 ARG A O 1
ATOM 712 N N . GLY A 1 90 ? 11.469 -9.433 -12.316 1.00 88.19 90 GLY A N 1
ATOM 713 C CA . GLY A 1 90 ? 11.959 -8.111 -12.708 1.00 88.19 90 GLY A CA 1
ATOM 714 C C . GLY A 1 90 ? 11.721 -7.035 -11.650 1.00 88.19 90 GLY A C 1
ATOM 715 O O . GLY A 1 90 ? 12.440 -6.049 -11.637 1.00 88.19 90 GLY A O 1
ATOM 716 N N . VAL A 1 91 ? 10.764 -7.244 -10.738 1.00 92.12 91 VAL A N 1
ATOM 717 C CA . VAL A 1 91 ? 10.418 -6.242 -9.719 1.00 92.12 91 VAL A CA 1
ATOM 718 C C . VAL A 1 91 ? 10.690 -6.725 -8.301 1.00 92.12 91 VAL A C 1
ATOM 720 O O . VAL A 1 91 ? 11.098 -5.949 -7.443 1.00 92.12 91 VAL A O 1
ATOM 723 N N . VAL A 1 92 ? 10.476 -8.013 -8.018 1.00 93.06 92 VAL A N 1
ATOM 724 C CA . VAL A 1 92 ? 10.631 -8.542 -6.658 1.00 93.06 92 VAL A CA 1
ATOM 725 C C . VAL A 1 92 ? 11.731 -9.587 -6.574 1.00 93.06 92 VAL A C 1
ATOM 727 O O . VAL A 1 92 ? 11.835 -10.501 -7.392 1.00 93.06 92 VAL A O 1
ATOM 730 N N . ARG A 1 93 ? 12.514 -9.516 -5.493 1.00 90.88 93 ARG A N 1
ATOM 731 C CA . ARG A 1 93 ? 13.568 -10.497 -5.196 1.00 90.88 93 ARG A CA 1
ATOM 732 C C . ARG A 1 93 ? 13.017 -11.906 -4.946 1.00 90.88 93 ARG A C 1
ATOM 734 O O . ARG A 1 93 ? 13.679 -12.894 -5.259 1.00 90.88 93 ARG A O 1
ATOM 741 N N . TYR A 1 94 ? 11.811 -12.012 -4.379 1.00 92.75 94 TYR A N 1
ATOM 742 C CA . TYR A 1 94 ? 11.219 -13.280 -3.934 1.00 92.75 94 TYR A CA 1
ATOM 743 C C . TYR A 1 94 ? 9.818 -13.534 -4.522 1.00 92.75 94 TYR A C 1
ATOM 745 O O . TYR A 1 94 ? 8.849 -13.662 -3.773 1.00 92.75 94 TYR A O 1
ATOM 753 N N . PRO A 1 95 ? 9.671 -13.711 -5.844 1.00 93.62 95 PRO A N 1
ATOM 754 C CA . PRO A 1 95 ? 8.358 -13.797 -6.504 1.00 93.62 95 PRO A CA 1
ATOM 755 C C . PRO A 1 95 ? 7.526 -15.029 -6.112 1.00 93.62 95 PRO A C 1
ATOM 757 O O . PRO A 1 95 ? 6.331 -15.095 -6.368 1.00 93.62 95 PRO A O 1
ATOM 760 N N . ARG A 1 96 ? 8.127 -16.046 -5.483 1.00 93.38 96 ARG A N 1
ATOM 761 C CA . ARG A 1 96 ? 7.391 -17.243 -5.035 1.00 93.38 96 ARG A CA 1
ATOM 762 C C . ARG A 1 96 ? 6.787 -17.102 -3.638 1.00 93.38 96 ARG A C 1
ATOM 764 O O . ARG A 1 96 ? 5.789 -17.755 -3.332 1.00 93.38 96 ARG A O 1
ATOM 771 N N . THR A 1 97 ? 7.411 -16.313 -2.770 1.00 94.06 97 THR A N 1
ATOM 772 C CA . THR A 1 97 ? 7.044 -16.214 -1.347 1.00 94.06 97 THR A CA 1
ATOM 773 C C . THR A 1 97 ? 6.549 -14.825 -0.968 1.00 94.06 97 THR A C 1
ATOM 775 O O . THR A 1 97 ? 5.721 -14.721 -0.066 1.00 94.06 97 THR A O 1
ATOM 778 N N . ASN A 1 98 ? 6.991 -13.793 -1.685 1.00 94.94 98 ASN A N 1
ATOM 779 C CA . ASN A 1 98 ? 6.597 -12.406 -1.501 1.00 94.94 98 ASN A CA 1
ATOM 780 C C . ASN A 1 98 ? 6.398 -11.655 -2.841 1.00 94.94 98 ASN A C 1
ATOM 782 O O . ASN A 1 98 ? 7.170 -10.745 -3.149 1.00 94.94 98 ASN A O 1
ATOM 786 N N . PRO A 1 99 ? 5.423 -12.059 -3.677 1.00 97.12 99 PRO A N 1
ATOM 787 C CA . PRO A 1 99 ? 5.146 -11.356 -4.928 1.00 97.12 99 PRO A CA 1
ATOM 788 C C . PRO A 1 99 ? 4.242 -10.124 -4.812 1.00 97.12 99 PRO A C 1
ATOM 790 O O . PRO A 1 99 ? 4.212 -9.318 -5.736 1.00 97.12 99 PRO A O 1
ATOM 793 N N . CYS A 1 100 ? 3.464 -9.979 -3.741 1.00 97.94 100 CYS A N 1
ATOM 794 C CA . CYS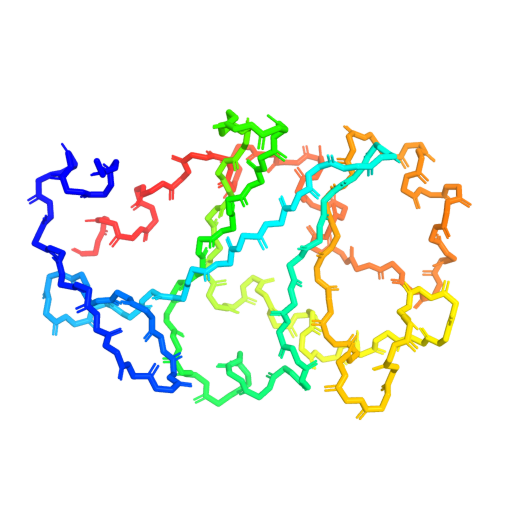 A 1 100 ? 2.501 -8.885 -3.610 1.00 97.94 100 CYS A CA 1
ATOM 795 C C . CYS A 1 100 ? 3.163 -7.706 -2.896 1.00 97.94 100 CYS A C 1
ATOM 797 O O . CYS A 1 100 ? 3.184 -7.657 -1.665 1.00 97.94 100 CYS A O 1
ATOM 799 N N . ILE A 1 101 ? 3.727 -6.784 -3.676 1.00 97.12 101 ILE A N 1
ATOM 800 C CA . ILE A 1 101 ? 4.427 -5.598 -3.177 1.00 97.12 101 ILE A CA 1
ATOM 801 C C . ILE A 1 101 ? 3.803 -4.345 -3.787 1.00 97.12 101 ILE A C 1
ATOM 803 O O . ILE A 1 101 ? 3.649 -4.269 -5.007 1.00 97.12 101 ILE A O 1
ATOM 807 N N . LEU A 1 102 ? 3.479 -3.384 -2.924 1.00 97.94 102 LEU A N 1
ATOM 808 C CA . LEU A 1 102 ? 3.135 -2.016 -3.302 1.00 97.94 102 LEU A CA 1
ATOM 809 C C . LEU A 1 102 ? 4.411 -1.167 -3.278 1.00 97.94 102 LEU A C 1
ATOM 811 O O . LEU A 1 102 ? 5.150 -1.205 -2.293 1.00 97.94 102 LEU A O 1
ATOM 815 N N . LEU A 1 103 ? 4.650 -0.408 -4.338 1.00 97.50 103 LEU A N 1
ATOM 816 C CA . LEU A 1 103 ? 5.784 0.491 -4.503 1.00 97.50 103 LEU A CA 1
ATOM 817 C C . LEU A 1 103 ? 5.311 1.942 -4.471 1.00 97.50 103 LEU A C 1
ATOM 819 O O . LEU A 1 103 ? 4.386 2.330 -5.184 1.00 97.50 103 LEU A O 1
ATOM 823 N N . ARG A 1 104 ? 5.989 2.757 -3.668 1.00 97.00 104 ARG A N 1
ATOM 824 C CA . ARG A 1 104 ? 5.802 4.204 -3.596 1.00 97.00 104 ARG A CA 1
ATOM 825 C C . ARG A 1 104 ? 7.096 4.882 -4.020 1.00 97.00 104 ARG A C 1
ATOM 827 O O . ARG A 1 104 ? 8.025 4.967 -3.230 1.00 97.00 104 ARG A O 1
ATOM 834 N N . TYR A 1 105 ? 7.143 5.323 -5.270 1.00 97.12 105 TYR A N 1
ATOM 835 C CA . TYR A 1 105 ? 8.243 6.118 -5.821 1.00 97.12 105 TYR A CA 1
ATOM 836 C C . TYR A 1 105 ? 8.061 7.602 -5.512 1.00 97.12 105 TYR A C 1
ATOM 838 O O . TYR A 1 105 ? 6.953 8.030 -5.203 1.00 97.12 105 TYR A O 1
ATOM 846 N N . ASP A 1 106 ? 9.125 8.392 -5.641 1.00 94.25 106 ASP A N 1
ATOM 847 C CA . ASP A 1 106 ? 9.063 9.848 -5.451 1.00 94.25 106 ASP A CA 1
ATOM 848 C C . ASP A 1 106 ? 8.332 10.527 -6.601 1.00 94.25 106 ASP A C 1
ATOM 850 O O . ASP A 1 106 ? 7.592 11.498 -6.433 1.00 94.25 106 ASP A O 1
ATOM 854 N N . ASN A 1 107 ? 8.567 10.013 -7.802 1.00 94.38 107 ASN A N 1
ATOM 855 C CA . ASN A 1 107 ? 8.054 10.591 -9.019 1.00 94.38 107 ASN A CA 1
ATOM 856 C C . ASN A 1 107 ? 7.742 9.510 -10.056 1.00 94.38 107 ASN A C 1
ATOM 858 O O . ASN A 1 107 ? 8.343 8.437 -10.113 1.00 94.38 107 ASN A O 1
ATOM 862 N N . MET A 1 108 ? 6.805 9.854 -10.936 1.00 96.06 108 MET A N 1
ATOM 863 C CA . MET A 1 108 ? 6.328 8.957 -11.986 1.00 96.06 108 MET A CA 1
ATOM 864 C C . MET A 1 108 ? 7.381 8.625 -13.042 1.00 96.06 108 MET A C 1
ATOM 866 O O . MET A 1 108 ? 7.263 7.599 -13.708 1.00 96.06 108 MET A O 1
ATOM 870 N N . LYS A 1 109 ? 8.379 9.494 -13.237 1.00 96.50 109 LYS A N 1
ATOM 871 C CA . LYS A 1 109 ? 9.416 9.281 -14.248 1.00 96.50 109 LYS A CA 1
ATOM 872 C C . LYS A 1 109 ? 10.292 8.096 -13.856 1.00 96.50 109 LYS A C 1
ATOM 874 O O . LYS A 1 109 ? 10.481 7.213 -14.687 1.00 96.50 109 LYS A O 1
ATOM 879 N N . ASP A 1 110 ? 10.752 8.061 -12.612 1.00 96.31 110 ASP A N 1
ATOM 880 C CA . ASP A 1 110 ? 11.593 6.978 -12.101 1.00 96.31 110 ASP A CA 1
ATOM 881 C C . ASP A 1 110 ? 10.790 5.676 -12.009 1.00 96.31 110 ASP A C 1
ATOM 883 O O . ASP A 1 110 ? 11.233 4.644 -12.504 1.00 96.31 110 ASP A O 1
ATOM 887 N N . TYR A 1 111 ? 9.535 5.746 -11.548 1.00 96.56 111 TYR A N 1
ATOM 888 C CA . TYR A 1 111 ? 8.629 4.593 -11.570 1.00 96.56 111 TYR A CA 1
ATOM 889 C C . TYR A 1 111 ? 8.491 3.976 -12.972 1.00 96.56 111 TYR A C 1
ATOM 891 O O . TYR A 1 111 ? 8.543 2.760 -13.138 1.00 96.56 111 TYR A O 1
ATOM 899 N N . TYR A 1 112 ? 8.323 4.799 -14.010 1.00 96.19 112 TYR A N 1
ATOM 900 C CA . TYR A 1 112 ? 8.210 4.306 -15.382 1.00 96.19 112 TYR A CA 1
ATOM 901 C C . TYR A 1 112 ? 9.537 3.871 -16.005 1.00 96.19 112 TYR A C 1
ATOM 903 O O . TYR A 1 112 ? 9.498 3.081 -16.952 1.00 96.19 112 TYR A O 1
ATOM 911 N N . ALA A 1 113 ? 10.668 4.380 -15.518 1.00 95.75 113 ALA A N 1
ATOM 912 C CA . ALA A 1 113 ? 11.990 3.938 -15.941 1.00 95.75 113 ALA A CA 1
ATOM 913 C C . ALA A 1 113 ? 12.314 2.546 -15.381 1.00 95.75 113 ALA A C 1
ATOM 915 O O . ALA A 1 113 ? 12.824 1.703 -16.118 1.00 95.75 113 ALA A O 1
ATOM 916 N N . ASP A 1 114 ? 11.950 2.297 -14.123 1.00 94.50 114 ASP A N 1
ATOM 917 C CA . ASP A 1 114 ? 12.293 1.066 -13.410 1.00 94.50 114 ASP A CA 1
ATOM 918 C C . ASP A 1 114 ? 11.271 -0.056 -13.618 1.00 94.50 114 ASP A C 1
ATOM 920 O O . ASP A 1 114 ? 11.630 -1.233 -13.658 1.00 94.50 114 ASP A O 1
ATOM 924 N N . ILE A 1 115 ? 9.983 0.286 -13.741 1.00 95.88 115 ILE A N 1
ATOM 925 C CA . ILE A 1 115 ? 8.897 -0.696 -13.800 1.00 95.88 115 ILE A CA 1
ATOM 926 C C . ILE A 1 115 ? 8.383 -0.842 -15.231 1.00 95.88 115 ILE A C 1
ATOM 928 O O . ILE A 1 115 ? 7.787 0.073 -15.821 1.00 95.88 115 ILE A O 1
ATOM 932 N N . GLU A 1 116 ? 8.563 -2.043 -15.780 1.00 94.25 116 GLU A N 1
ATOM 933 C CA . GLU A 1 116 ? 8.036 -2.436 -17.086 1.00 94.25 116 GLU A CA 1
ATOM 934 C C . GLU A 1 116 ? 6.511 -2.297 -17.143 1.00 94.25 116 GLU A C 1
ATOM 936 O O . GLU A 1 116 ? 5.807 -2.569 -16.173 1.00 94.25 116 GLU A O 1
ATOM 941 N N . GLN A 1 117 ? 5.976 -1.925 -18.309 1.00 92.75 117 GLN A N 1
ATOM 942 C CA . GLN A 1 117 ? 4.551 -1.622 -18.477 1.00 92.75 117 GLN A CA 1
ATOM 943 C C . GLN A 1 117 ? 3.609 -2.737 -17.988 1.00 92.75 117 GLN A C 1
ATOM 945 O O . GLN A 1 117 ? 2.562 -2.427 -17.426 1.00 92.75 117 GLN A O 1
ATOM 950 N N . GLY A 1 118 ? 3.974 -4.011 -18.174 1.00 91.50 118 GLY A N 1
ATOM 951 C CA . GLY A 1 118 ? 3.165 -5.157 -17.740 1.00 91.50 118 GLY A CA 1
ATOM 952 C C . GLY A 1 118 ? 3.148 -5.399 -16.225 1.00 91.50 118 GLY A C 1
ATOM 953 O O . GLY A 1 118 ? 2.266 -6.099 -15.738 1.00 91.50 118 GLY A O 1
ATOM 954 N N . GLU A 1 119 ? 4.088 -4.807 -15.487 1.00 95.00 119 GLU A N 1
ATOM 955 C CA . GLU A 1 119 ? 4.236 -4.945 -14.030 1.00 95.00 119 GLU A CA 1
ATOM 956 C C . GLU A 1 119 ? 3.738 -3.701 -13.271 1.00 95.00 119 GLU A C 1
ATOM 958 O O . GLU A 1 119 ? 3.813 -3.644 -12.040 1.00 95.00 119 GLU A O 1
ATOM 963 N N . ARG A 1 120 ? 3.247 -2.681 -13.984 1.00 96.12 120 ARG A N 1
ATOM 964 C CA . ARG A 1 120 ? 2.705 -1.467 -13.366 1.00 96.12 120 ARG A CA 1
ATOM 965 C C . ARG A 1 120 ? 1.342 -1.751 -12.749 1.00 96.12 120 ARG A C 1
ATOM 967 O O . ARG A 1 120 ? 0.514 -2.445 -13.341 1.00 96.12 120 ARG A O 1
ATOM 974 N N . LEU A 1 121 ? 1.118 -1.182 -11.571 1.00 97.88 121 LEU A N 1
ATOM 975 C CA . LEU A 1 121 ? -0.163 -1.247 -10.880 1.00 97.88 121 LEU A CA 1
ATOM 976 C C . LEU A 1 121 ? -0.858 0.107 -10.984 1.00 97.88 121 LEU A C 1
ATOM 978 O O . LEU A 1 121 ? -0.240 1.148 -10.755 1.00 97.88 121 LEU A O 1
ATOM 982 N N . ASP A 1 122 ? -2.146 0.090 -11.302 1.00 98.00 122 ASP A N 1
ATOM 983 C CA . ASP A 1 122 ? -2.962 1.295 -11.410 1.00 98.00 122 ASP A CA 1
ATOM 984 C C . ASP A 1 122 ? -2.997 2.046 -10.073 1.00 98.00 122 ASP A C 1
ATOM 986 O O . ASP A 1 122 ? -2.851 3.265 -10.063 1.00 98.00 122 ASP A O 1
ATOM 990 N N . ILE A 1 123 ? -3.069 1.343 -8.936 1.00 98.19 123 ILE A N 1
ATOM 991 C CA . ILE A 1 123 ? -3.018 1.969 -7.604 1.00 98.19 123 ILE A CA 1
ATOM 992 C C . ILE A 1 123 ? -1.735 2.783 -7.378 1.00 98.19 123 ILE A C 1
ATOM 994 O O . ILE A 1 123 ? -1.777 3.834 -6.749 1.00 98.19 123 ILE A O 1
ATOM 998 N N . GLU A 1 124 ? -0.597 2.355 -7.921 1.00 98.12 124 GLU A N 1
ATOM 999 C CA . GLU A 1 124 ? 0.675 3.076 -7.769 1.00 98.12 124 GLU A CA 1
ATOM 1000 C C . GLU A 1 124 ? 0.706 4.334 -8.625 1.00 98.12 124 GLU A C 1
ATOM 1002 O O . GLU A 1 124 ? 1.200 5.374 -8.189 1.00 98.12 124 GLU A O 1
ATOM 1007 N N . VAL A 1 125 ? 0.115 4.267 -9.818 1.00 97.75 125 VAL A N 1
ATOM 1008 C CA . VAL A 1 125 ? -0.102 5.440 -10.668 1.00 97.75 125 VAL A CA 1
ATOM 1009 C C . VAL A 1 125 ? -1.068 6.418 -9.991 1.00 97.75 125 VAL A C 1
ATOM 1011 O 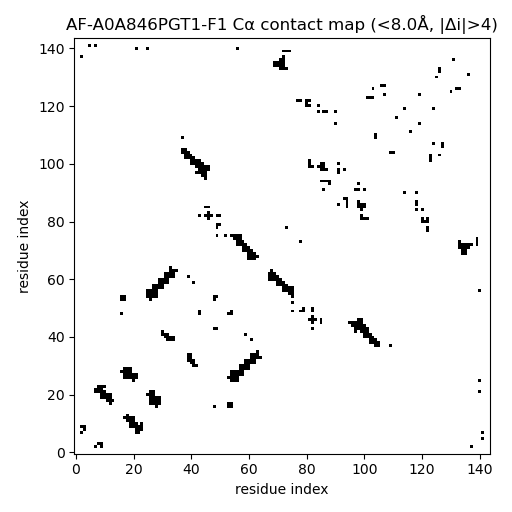O . VAL A 1 125 ? -0.821 7.623 -9.993 1.00 97.75 125 VAL A O 1
ATOM 1014 N N . GLU A 1 126 ? -2.143 5.913 -9.384 1.00 97.94 126 GLU A N 1
ATOM 1015 C CA . GLU A 1 126 ? -3.140 6.717 -8.673 1.00 97.94 126 GLU A CA 1
ATOM 1016 C C . GLU A 1 126 ? -2.551 7.419 -7.449 1.00 97.94 126 GLU A C 1
ATOM 1018 O O . GLU A 1 126 ? -2.834 8.596 -7.255 1.00 97.94 126 GLU A O 1
ATOM 1023 N N . ILE A 1 127 ? -1.693 6.757 -6.662 1.00 97.12 127 ILE A N 1
ATOM 1024 C CA . ILE A 1 127 ? -1.013 7.394 -5.519 1.00 97.12 127 ILE A CA 1
ATOM 1025 C C . ILE A 1 127 ? -0.216 8.624 -5.970 1.00 97.12 127 ILE A C 1
ATOM 1027 O O . ILE A 1 127 ? -0.229 9.646 -5.292 1.00 97.12 127 ILE A O 1
ATOM 1031 N N . HIS A 1 128 ? 0.447 8.558 -7.126 1.00 96.00 128 HIS A N 1
ATOM 1032 C CA . HIS A 1 128 ? 1.209 9.694 -7.641 1.00 96.00 128 HIS A CA 1
ATOM 1033 C C . HIS A 1 128 ? 0.336 10.795 -8.241 1.00 96.00 128 HIS A C 1
ATOM 1035 O O . HIS A 1 128 ? 0.664 11.972 -8.110 1.00 96.00 128 HIS A O 1
ATOM 1041 N N . LYS A 1 129 ? -0.733 10.431 -8.958 1.00 96.81 129 LYS A N 1
ATOM 1042 C CA . LYS A 1 129 ? -1.615 11.407 -9.617 1.00 96.81 129 LYS A CA 1
ATOM 1043 C C . LYS A 1 129 ? -2.560 12.100 -8.642 1.00 96.81 129 LYS A C 1
ATOM 1045 O O . LYS A 1 129 ? -2.891 13.262 -8.856 1.00 96.81 129 LYS A O 1
ATOM 1050 N N . HIS A 1 130 ? -2.986 11.374 -7.615 1.00 97.25 130 HIS A N 1
ATOM 1051 C CA . HIS A 1 130 ? -4.016 11.771 -6.663 1.00 97.25 130 HIS A CA 1
ATOM 1052 C C . HIS A 1 130 ? -3.584 11.476 -5.216 1.00 97.25 130 HIS A C 1
ATOM 1054 O O . HIS A 1 130 ? -4.276 10.735 -4.503 1.00 97.25 130 HIS A O 1
ATOM 1060 N N . PRO A 1 131 ? -2.433 12.007 -4.754 1.00 96.06 131 PRO A N 1
ATOM 1061 C CA . PRO A 1 131 ? -1.915 11.726 -3.417 1.00 96.06 131 PRO A CA 1
ATOM 1062 C C . PRO A 1 131 ? -2.895 12.123 -2.306 1.00 96.06 131 PRO A C 1
ATOM 1064 O O . PRO A 1 131 ? -2.962 11.444 -1.287 1.00 96.06 131 PRO A O 1
ATOM 1067 N N . GLU A 1 132 ? -3.736 13.140 -2.511 1.00 97.12 132 GLU A N 1
ATOM 1068 C CA . GLU A 1 132 ? -4.781 13.590 -1.579 1.00 97.12 132 GLU A CA 1
ATOM 1069 C C . GLU A 1 132 ? -5.822 12.511 -1.234 1.00 97.12 132 GLU A C 1
ATOM 1071 O O . GLU A 1 132 ? -6.550 12.603 -0.238 1.00 97.12 132 GLU A O 1
ATOM 1076 N N . ARG A 1 133 ? -5.911 11.456 -2.050 1.00 97.44 133 ARG A N 1
ATOM 1077 C CA . ARG A 1 133 ? -6.762 10.301 -1.763 1.00 97.44 133 ARG A CA 1
ATOM 1078 C C . ARG A 1 133 ? -6.152 9.359 -0.734 1.00 97.44 133 ARG A C 1
ATOM 1080 O O . ARG A 1 133 ? -6.897 8.541 -0.205 1.00 97.44 133 ARG A O 1
ATOM 1087 N N . PHE A 1 134 ? -4.857 9.447 -0.438 1.00 97.88 134 PHE A N 1
ATOM 1088 C CA . PHE A 1 134 ? -4.133 8.463 0.376 1.00 97.88 134 PHE A CA 1
ATOM 1089 C C . PHE A 1 134 ? -3.305 9.097 1.498 1.00 97.88 134 PHE A C 1
ATOM 1091 O O . PHE A 1 134 ? -3.287 8.565 2.606 1.00 97.88 134 PHE A O 1
ATOM 1098 N N . LEU A 1 135 ? -2.640 10.217 1.220 1.00 97.12 135 LEU A N 1
ATOM 1099 C CA . LEU A 1 135 ? -1.693 10.878 2.110 1.00 97.12 135 LEU A CA 1
ATOM 1100 C C . LEU A 1 135 ? -2.373 11.455 3.352 1.00 97.12 135 LEU A C 1
ATOM 1102 O O . LEU A 1 135 ? -3.302 12.251 3.234 1.00 97.12 135 LEU A O 1
ATOM 1106 N N . ASP A 1 136 ? -1.905 11.037 4.529 1.00 95.38 136 ASP A N 1
ATOM 1107 C CA . ASP A 1 136 ? -2.408 11.449 5.846 1.00 95.38 136 ASP A CA 1
ATOM 1108 C C . ASP A 1 136 ? -3.935 11.301 6.004 1.00 95.38 136 ASP A C 1
ATOM 1110 O O . ASP A 1 136 ? -4.564 11.930 6.856 1.00 95.38 136 ASP A O 1
ATOM 1114 N N . ARG A 1 137 ? -4.550 10.410 5.214 1.00 95.88 137 ARG A N 1
ATOM 1115 C CA . ARG A 1 137 ? -6.001 10.175 5.189 1.00 95.88 137 ARG A CA 1
ATOM 1116 C C . ARG A 1 137 ? -6.482 9.269 6.319 1.00 95.88 137 ARG A C 1
ATOM 1118 O O . ARG A 1 137 ? -7.218 8.307 6.095 1.00 95.88 137 ARG A O 1
ATOM 1125 N N . LEU A 1 138 ? -6.054 9.565 7.548 1.00 94.44 138 LEU A N 1
ATOM 1126 C CA . LEU A 1 138 ? -6.503 8.856 8.752 1.00 94.44 138 LEU A CA 1
ATOM 1127 C C . LEU A 1 138 ? -8.022 8.974 8.944 1.00 94.44 138 LEU A C 1
ATOM 1129 O O . LEU A 1 138 ? -8.635 8.060 9.489 1.00 94.44 138 LEU A O 1
ATOM 1133 N N . ASP A 1 139 ? -8.645 10.027 8.406 1.00 93.69 139 ASP A N 1
ATOM 1134 C CA . ASP A 1 139 ? -10.099 10.217 8.373 1.00 93.69 139 ASP A CA 1
ATOM 1135 C C . ASP A 1 139 ? -10.855 9.057 7.704 1.00 93.69 139 ASP A C 1
ATOM 1137 O O . ASP A 1 139 ? -11.997 8.779 8.075 1.00 93.69 139 ASP A O 1
ATOM 1141 N N . LYS A 1 140 ? -10.217 8.312 6.784 1.00 94.50 140 LYS A N 1
ATOM 1142 C CA . LYS A 1 140 ? -10.794 7.085 6.202 1.00 94.50 140 LYS A CA 1
ATOM 1143 C C . LYS A 1 140 ? -11.160 6.048 7.261 1.00 94.50 140 LYS A C 1
ATOM 1145 O O . LYS A 1 140 ? -12.103 5.289 7.055 1.00 94.50 140 LYS A O 1
ATOM 1150 N N . ILE A 1 141 ? -10.378 5.987 8.338 1.00 93.31 141 ILE A N 1
ATOM 1151 C CA . ILE A 1 141 ? -10.517 5.018 9.428 1.00 93.31 141 ILE A CA 1
ATOM 1152 C C . ILE A 1 141 ? -11.516 5.541 10.466 1.00 93.31 141 ILE A C 1
ATOM 11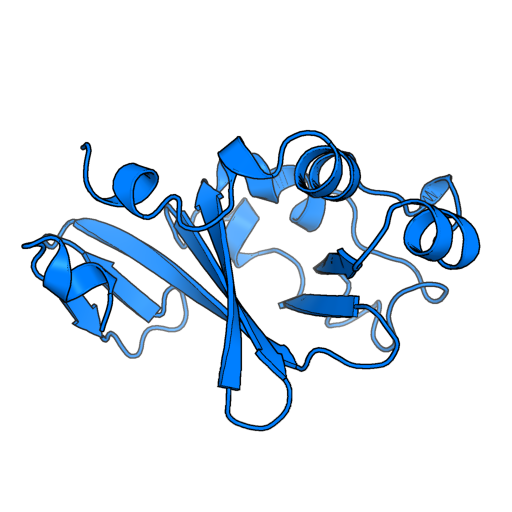54 O O . ILE A 1 141 ? -12.253 4.753 11.051 1.00 93.31 141 ILE A O 1
ATOM 1158 N N . THR A 1 142 ? -11.548 6.857 10.691 1.00 85.62 142 THR A N 1
ATOM 1159 C CA . THR A 1 142 ? -12.267 7.465 11.820 1.00 85.62 142 THR A CA 1
ATOM 1160 C C . THR A 1 142 ? -13.688 7.928 11.498 1.00 85.62 142 THR A C 1
ATOM 1162 O O . THR A 1 142 ? -14.478 8.092 12.421 1.00 85.62 142 THR A O 1
ATOM 1165 N N . THR A 1 143 ? -14.040 8.123 10.223 1.00 70.50 143 THR A N 1
ATOM 1166 C CA . THR A 1 143 ? -15.357 8.652 9.796 1.00 70.50 143 THR A CA 1
ATOM 1167 C C . THR A 1 143 ? -16.420 7.553 9.603 1.00 70.50 143 THR A C 1
ATOM 1169 O O . THR A 1 143 ? -17.275 7.677 8.728 1.00 70.50 143 THR A O 1
ATOM 1172 N N . GLN A 1 144 ? -16.353 6.451 10.360 1.00 57.03 144 GLN A N 1
ATOM 1173 C CA . GLN A 1 144 ? -17.378 5.394 10.310 1.00 57.03 144 GLN A CA 1
ATOM 1174 C C . GLN A 1 144 ? -18.550 5.665 11.253 1.00 57.03 144 GLN A C 1
ATOM 1176 O O . GLN A 1 144 ? -18.298 6.105 12.396 1.00 57.03 144 GLN A O 1
#

Radius of gyration: 14.92 Å; Cα contacts (8 Å, |Δi|>4): 267; chains: 1; bounding box: 34×31×39 Å